Protein AF-A0A923Y318-F1 (afdb_monomer_lite)

pLDDT: mean 85.91, std 11.3, range [43.41, 95.62]

Radius of gyration: 17.08 Å; chains: 1; bounding box: 36×24×46 Å

Secondary structure (DSSP, 8-state):
---STTPPPTT----HHHHHHHH-TT-HHHHHH-GGGTTS-HHHHT-GGGS-HHHHHHTT--BTTTBPPPSS-HHHHHHHHHHHHHHHHH--

Foldseek 3Di:
DQDDDPRDDQLPDDDQLVVCCVPPQQCPVVCVVLVLLVQAGSVCSSPVVPDDPVRCVRSVHDEPPSHDHPPDDSVVVSVVSCVVVVVVVVVD

Sequence (92 aa):
ASTGCDAQPWFRIFNPITQSRKFDPAGQFIRRYLPQLAALPDPVIHAPWLATPVDLLAAGVTLGRDYPLPVVDHDDARKRTLERFAVVKAEA

Structure (mmCIF, N/CA/C/O backbone):
data_AF-A0A923Y318-F1
#
_entry.id   AF-A0A923Y318-F1
#
loop_
_atom_site.group_PDB
_atom_site.id
_atom_site.type_symbol
_atom_site.label_atom_id
_atom_site.label_alt_id
_atom_site.label_comp_id
_atom_site.label_asym_id
_atom_site.label_entity_id
_atom_site.label_seq_id
_atom_site.pdbx_PDB_ins_code
_atom_site.Cartn_x
_atom_site.Cartn_y
_atom_site.Cartn_z
_atom_site.occupancy
_atom_site.B_iso_or_equiv
_atom_site.auth_seq_id
_atom_site.auth_comp_id
_atom_site.auth_asym_id
_atom_site.auth_atom_id
_atom_site.pdbx_PDB_model_num
ATOM 1 N N . ALA A 1 1 ? 3.581 -2.030 -20.061 1.00 61.22 1 ALA A N 1
ATOM 2 C CA . ALA A 1 1 ? 4.091 -2.080 -21.444 1.00 61.22 1 ALA A CA 1
ATOM 3 C C . ALA A 1 1 ? 4.974 -0.854 -21.654 1.00 61.22 1 ALA A C 1
ATOM 5 O O . ALA A 1 1 ? 4.480 0.253 -21.505 1.00 61.22 1 ALA A O 1
ATOM 6 N N . SER A 1 2 ? 6.281 -1.057 -21.851 1.00 62.00 2 SER A N 1
ATOM 7 C CA . SER A 1 2 ? 7.318 -0.009 -21.932 1.00 62.00 2 SER A CA 1
ATOM 8 C C . SER A 1 2 ? 7.681 0.264 -23.399 1.00 62.00 2 SER A C 1
ATOM 10 O O . SER A 1 2 ? 8.822 0.066 -23.807 1.00 62.00 2 SER A O 1
ATOM 12 N N . THR A 1 3 ? 6.695 0.627 -24.216 1.00 71.25 3 THR A N 1
ATOM 13 C CA . THR A 1 3 ? 6.855 0.819 -25.667 1.00 71.25 3 THR A CA 1
ATOM 14 C C . THR A 1 3 ? 6.575 2.277 -26.030 1.00 71.25 3 THR A C 1
ATOM 16 O O . THR A 1 3 ? 5.484 2.761 -25.739 1.00 71.25 3 THR A O 1
ATOM 19 N N . GLY A 1 4 ? 7.533 2.968 -26.656 1.00 76.56 4 GLY A N 1
ATOM 20 C CA . GLY A 1 4 ? 7.420 4.381 -27.055 1.00 76.56 4 GLY A CA 1
ATOM 21 C C . GLY A 1 4 ? 8.590 5.245 -26.564 1.00 76.56 4 GLY A C 1
ATOM 22 O O . GLY A 1 4 ? 9.371 4.799 -25.729 1.00 76.56 4 GLY A O 1
ATOM 23 N N . CYS A 1 5 ? 8.704 6.472 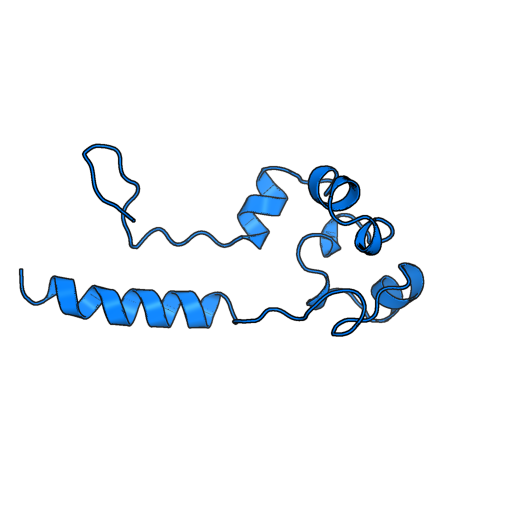-27.087 1.00 72.19 5 CYS A N 1
ATOM 24 C CA . CYS A 1 5 ? 9.809 7.402 -26.791 1.00 72.19 5 CYS A CA 1
ATOM 25 C C . CYS A 1 5 ? 9.850 7.832 -25.309 1.00 72.19 5 CYS A C 1
ATOM 27 O O . CYS A 1 5 ? 10.920 7.905 -24.715 1.00 72.19 5 CYS A O 1
ATOM 29 N N . ASP A 1 6 ? 8.676 8.020 -24.693 1.00 77.56 6 ASP A N 1
ATOM 30 C CA . ASP A 1 6 ? 8.522 8.492 -23.305 1.00 77.56 6 ASP A CA 1
ATOM 31 C C . ASP A 1 6 ? 8.162 7.375 -22.309 1.00 77.56 6 ASP A C 1
ATOM 33 O O . ASP A 1 6 ? 7.756 7.629 -21.170 1.00 77.56 6 ASP A O 1
ATOM 37 N N . ALA A 1 7 ? 8.252 6.110 -22.728 1.00 74.56 7 ALA A N 1
ATOM 38 C CA . ALA A 1 7 ? 7.859 4.998 -21.879 1.00 74.56 7 ALA A CA 1
ATOM 39 C C . ALA A 1 7 ? 8.839 4.828 -20.710 1.00 74.56 7 ALA A C 1
ATOM 41 O O . ALA A 1 7 ? 10.057 4.775 -20.892 1.00 74.56 7 ALA A O 1
ATOM 42 N N . GLN A 1 8 ? 8.310 4.692 -19.489 1.00 74.00 8 GLN A N 1
ATOM 43 C CA . GLN A 1 8 ? 9.164 4.381 -18.348 1.00 74.00 8 GLN A CA 1
ATOM 44 C C . GLN A 1 8 ? 9.798 2.997 -18.520 1.00 74.00 8 GLN A C 1
ATOM 46 O O . GLN A 1 8 ? 9.073 2.053 -18.844 1.00 74.00 8 GLN A O 1
ATOM 51 N N . PRO A 1 9 ? 11.110 2.852 -18.248 1.00 76.00 9 PRO A N 1
ATOM 52 C CA . PRO A 1 9 ? 11.815 1.601 -18.483 1.00 76.00 9 PRO A CA 1
ATOM 53 C C . PRO A 1 9 ? 11.168 0.420 -17.761 1.00 76.00 9 PRO A C 1
ATOM 55 O O . PRO A 1 9 ? 10.800 0.522 -16.591 1.00 76.00 9 PRO A O 1
ATOM 58 N N . TRP A 1 10 ? 11.093 -0.729 -18.431 1.00 69.12 10 TRP A N 1
ATOM 59 C CA . TRP A 1 10 ? 10.435 -1.944 -17.931 1.00 69.12 10 TRP A CA 1
ATOM 60 C C . TRP A 1 10 ? 10.968 -2.454 -16.582 1.00 69.12 10 TRP A C 1
ATOM 62 O O . TRP A 1 10 ? 10.230 -3.083 -15.828 1.00 69.12 10 TRP A O 1
ATOM 72 N N . PHE A 1 11 ? 12.227 -2.170 -16.244 1.00 73.56 11 PHE A N 1
ATOM 73 C CA . PHE A 1 11 ? 12.827 -2.559 -14.963 1.00 73.56 11 PHE A CA 1
ATOM 74 C C . PHE A 1 11 ? 12.398 -1.655 -13.795 1.00 73.56 11 PHE A C 1
ATOM 76 O O . PHE A 1 11 ? 12.698 -1.948 -12.634 1.00 73.56 11 PHE A O 1
ATOM 83 N N . ARG A 1 12 ? 11.695 -0.550 -14.074 1.00 79.75 12 ARG A N 1
ATOM 84 C CA . ARG A 1 12 ? 11.161 0.367 -13.067 1.00 79.75 12 ARG A CA 1
ATOM 85 C C . ARG A 1 12 ? 9.836 -0.165 -12.521 1.00 79.75 12 ARG A C 1
ATOM 87 O O . ARG A 1 12 ? 8.756 0.290 -12.880 1.00 79.75 12 ARG A O 1
ATOM 94 N N . ILE A 1 13 ? 9.941 -1.141 -11.626 1.00 81.81 13 ILE A N 1
ATOM 95 C CA . ILE A 1 13 ? 8.806 -1.732 -10.911 1.00 81.81 13 ILE A CA 1
ATOM 96 C C . ILE A 1 13 ? 8.633 -0.973 -9.594 1.00 81.81 13 ILE A C 1
ATOM 98 O O . ILE A 1 13 ? 9.491 -1.047 -8.714 1.00 81.81 13 ILE A O 1
ATOM 102 N N . PHE A 1 14 ? 7.551 -0.204 -9.474 1.00 84.75 14 PHE A N 1
ATOM 103 C CA . PHE A 1 14 ? 7.249 0.530 -8.248 1.00 84.75 14 PHE A CA 1
ATOM 104 C C . PHE A 1 14 ? 6.534 -0.343 -7.225 1.00 84.75 14 PHE A C 1
ATOM 106 O O . PHE A 1 14 ? 5.646 -1.120 -7.574 1.00 84.75 14 PHE A O 1
ATOM 113 N N . ASN A 1 15 ? 6.855 -0.118 -5.952 1.00 88.44 15 ASN A N 1
ATOM 114 C CA . ASN A 1 15 ? 6.109 -0.704 -4.853 1.00 88.44 15 ASN A CA 1
ATOM 115 C C . ASN A 1 15 ? 4.772 0.047 -4.671 1.00 88.44 15 ASN A C 1
ATOM 117 O O . ASN A 1 15 ? 4.785 1.253 -4.398 1.00 88.44 15 ASN A O 1
ATOM 121 N N . PRO A 1 16 ? 3.616 -0.629 -4.810 1.00 87.81 16 PRO A N 1
ATOM 122 C CA . PRO A 1 16 ? 2.307 0.014 -4.716 1.00 87.81 16 PRO A CA 1
ATOM 123 C C . PRO A 1 16 ? 2.053 0.638 -3.337 1.00 87.81 16 PRO A C 1
ATOM 125 O O . PRO A 1 16 ? 1.410 1.681 -3.259 1.00 87.81 16 PRO A O 1
ATOM 128 N N . ILE A 1 17 ? 2.622 0.077 -2.264 1.00 90.31 17 ILE A N 1
ATOM 129 C CA . ILE A 1 17 ? 2.488 0.602 -0.898 1.00 90.31 17 ILE A CA 1
ATOM 130 C C . ILE A 1 17 ? 3.211 1.947 -0.782 1.00 90.31 17 ILE A C 1
ATOM 132 O O . ILE A 1 17 ? 2.663 2.912 -0.250 1.00 90.31 17 ILE A O 1
ATOM 136 N N . THR A 1 18 ? 4.438 2.044 -1.308 1.00 90.44 18 THR A N 1
ATOM 137 C CA . THR A 1 18 ? 5.215 3.291 -1.225 1.00 90.44 18 THR A CA 1
ATOM 138 C C . THR A 1 18 ? 4.628 4.381 -2.113 1.00 90.44 18 THR A C 1
ATOM 140 O O . THR A 1 18 ? 4.615 5.543 -1.711 1.00 90.44 18 THR A O 1
ATOM 143 N N . GLN A 1 19 ? 4.087 4.025 -3.284 1.00 92.69 19 GLN A N 1
ATOM 144 C CA . GLN A 1 19 ? 3.357 4.977 -4.124 1.00 92.69 19 GLN A CA 1
ATOM 145 C C . GLN A 1 19 ? 2.073 5.447 -3.442 1.00 92.69 19 GLN A C 1
ATOM 147 O O . GLN A 1 19 ? 1.818 6.646 -3.395 1.00 92.69 19 GLN A O 1
ATOM 152 N N . SER A 1 20 ? 1.300 4.528 -2.863 1.00 92.38 20 SER A N 1
ATOM 153 C CA . SER A 1 20 ? 0.053 4.867 -2.182 1.00 92.38 20 SER A CA 1
ATOM 154 C C . SER A 1 20 ? 0.294 5.833 -1.019 1.00 92.38 20 SER A C 1
ATOM 156 O O . SER A 1 20 ? -0.335 6.883 -0.978 1.00 92.38 20 SER A O 1
ATOM 158 N N . ARG A 1 21 ? 1.297 5.575 -0.168 1.00 92.81 21 ARG A N 1
ATOM 159 C CA . ARG A 1 21 ? 1.695 6.499 0.913 1.00 92.81 21 ARG A CA 1
ATOM 160 C C . ARG A 1 21 ? 2.155 7.866 0.408 1.00 92.81 21 ARG A C 1
ATOM 162 O O . ARG A 1 21 ? 1.947 8.872 1.075 1.00 92.81 21 ARG A O 1
ATOM 169 N N . LYS A 1 22 ? 2.811 7.911 -0.756 1.00 92.56 22 LYS A N 1
ATOM 170 C CA . LYS A 1 22 ? 3.304 9.160 -1.349 1.00 92.56 22 LYS A CA 1
ATOM 171 C C . LYS A 1 22 ? 2.169 10.032 -1.892 1.00 92.56 22 LYS A C 1
ATOM 173 O O . LYS A 1 22 ? 2.245 11.250 -1.767 1.00 92.56 22 LYS A O 1
ATOM 178 N N . PHE A 1 23 ? 1.172 9.428 -2.535 1.00 92.25 23 PHE A N 1
ATOM 179 C CA . PHE A 1 23 ? 0.092 10.155 -3.213 1.00 92.25 23 PHE A CA 1
ATOM 180 C C . PHE A 1 23 ? -1.171 10.326 -2.364 1.00 92.25 23 PHE A C 1
ATOM 182 O O . PHE A 1 23 ? -1.948 11.236 -2.630 1.00 92.25 23 PHE A O 1
ATOM 189 N N . ASP A 1 24 ? -1.369 9.484 -1.352 1.00 93.31 24 ASP A N 1
ATOM 190 C CA . ASP A 1 24 ? -2.535 9.510 -0.471 1.00 93.31 24 ASP A CA 1
ATOM 191 C C . ASP A 1 24 ? -2.131 9.219 0.986 1.00 93.31 24 ASP A C 1
ATOM 193 O O . ASP A 1 24 ? -2.513 8.194 1.534 1.00 93.31 24 ASP A O 1
ATOM 197 N N . PRO A 1 25 ? -1.344 10.082 1.651 1.00 92.12 25 PRO A N 1
ATOM 198 C CA . PRO A 1 25 ? -0.787 9.787 2.977 1.00 92.12 25 PRO A CA 1
ATOM 199 C C . PRO A 1 25 ? -1.837 9.536 4.075 1.00 92.12 25 PRO A C 1
ATOM 201 O O . PRO A 1 25 ? -1.528 8.873 5.060 1.00 92.12 25 PRO A O 1
ATOM 204 N N . ALA A 1 26 ? -3.058 10.058 3.914 1.00 91.31 26 ALA A N 1
ATOM 205 C CA . ALA A 1 26 ? -4.178 9.866 4.843 1.00 91.31 26 ALA A CA 1
ATOM 206 C C . ALA A 1 26 ? -5.148 8.745 4.403 1.00 91.31 26 ALA A C 1
ATOM 208 O O . ALA A 1 26 ? -6.198 8.533 5.015 1.00 91.31 26 ALA A O 1
ATOM 209 N N . GLY A 1 27 ? -4.847 8.052 3.301 1.00 93.38 27 GLY A N 1
ATOM 210 C CA . GLY A 1 27 ? -5.687 6.984 2.769 1.00 93.38 27 GLY A CA 1
ATOM 211 C C . GLY A 1 27 ? -7.085 7.435 2.327 1.00 93.38 27 GLY A C 1
ATOM 212 O O . GLY A 1 27 ? -7.979 6.597 2.246 1.00 93.38 27 GLY A O 1
ATOM 213 N N . GLN A 1 28 ? -7.331 8.725 2.071 1.00 95.00 28 GLN A N 1
ATOM 214 C CA . GLN A 1 28 ? -8.674 9.247 1.775 1.00 95.00 28 GLN A CA 1
ATOM 215 C C . GLN A 1 28 ? -9.266 8.623 0.512 1.00 95.00 28 GLN A C 1
ATOM 217 O O . GLN A 1 28 ? -10.466 8.338 0.458 1.00 95.00 28 GLN A O 1
ATOM 222 N N . PHE A 1 29 ? -8.426 8.383 -0.496 1.00 94.88 29 PHE A N 1
ATOM 223 C CA . PHE A 1 29 ? -8.844 7.701 -1.711 1.00 94.88 29 PHE A CA 1
ATOM 224 C C . PHE A 1 29 ? -9.264 6.267 -1.381 1.00 94.88 29 PHE A C 1
ATOM 226 O O . PHE A 1 29 ? -10.347 5.833 -1.770 1.00 94.88 29 PHE A O 1
ATOM 233 N N . ILE A 1 30 ? -8.456 5.554 -0.592 1.00 94.25 30 ILE A N 1
ATOM 234 C CA . ILE A 1 30 ? -8.765 4.182 -0.173 1.00 94.25 30 ILE A CA 1
ATOM 235 C C . ILE A 1 30 ? -10.068 4.143 0.633 1.00 94.25 30 ILE A C 1
ATOM 237 O O . ILE A 1 30 ? -10.945 3.353 0.306 1.00 94.25 30 ILE A O 1
ATOM 241 N N . ARG A 1 31 ? -10.255 5.033 1.613 1.00 94.81 31 ARG A N 1
ATOM 242 C CA . ARG A 1 31 ? -11.481 5.103 2.433 1.00 94.81 31 ARG A CA 1
ATOM 243 C C . ARG A 1 31 ? -12.734 5.357 1.594 1.00 94.81 31 ARG A C 1
ATOM 245 O O . ARG A 1 31 ? -13.795 4.822 1.901 1.00 94.81 31 ARG A O 1
ATOM 252 N N . ARG A 1 32 ? -12.619 6.165 0.535 1.00 95.62 32 ARG A N 1
ATOM 253 C CA . ARG A 1 32 ? -13.737 6.487 -0.362 1.00 95.62 32 ARG A CA 1
ATOM 254 C C . ARG A 1 32 ? -14.171 5.296 -1.212 1.00 95.62 32 ARG A C 1
ATOM 256 O O . ARG A 1 32 ? -15.367 5.106 -1.407 1.00 95.62 32 ARG A O 1
ATOM 263 N N . TYR A 1 33 ? -13.217 4.543 -1.756 1.00 95.56 33 TYR A N 1
ATOM 264 C CA . TYR A 1 33 ? -13.507 3.463 -2.709 1.00 95.56 33 TYR A CA 1
ATOM 265 C C . TYR A 1 33 ? -13.564 2.073 -2.066 1.00 95.56 33 TYR A C 1
ATOM 267 O O . TYR A 1 33 ? -14.165 1.167 -2.638 1.00 95.56 33 TYR A O 1
ATOM 275 N N . LEU A 1 34 ? -12.981 1.908 -0.880 1.00 93.56 34 LEU A N 1
ATOM 276 C CA . LEU A 1 34 ? -12.988 0.687 -0.079 1.00 93.56 34 LEU A CA 1
ATOM 277 C C . LEU A 1 34 ? -13.524 1.007 1.327 1.00 93.56 34 LEU A C 1
ATOM 279 O O . LEU A 1 34 ? -12.752 1.065 2.290 1.00 93.56 34 LEU A O 1
ATOM 283 N N . PRO A 1 35 ? -14.846 1.231 1.468 1.00 93.44 35 PRO A N 1
ATOM 284 C CA . PRO A 1 35 ? -15.452 1.628 2.738 1.00 93.44 35 PRO A CA 1
ATOM 285 C C . PRO A 1 35 ? -15.254 0.588 3.847 1.00 93.44 35 PRO A C 1
ATOM 287 O O . PRO A 1 35 ? -15.203 0.951 5.018 1.00 93.44 35 PRO A O 1
ATOM 290 N N . GLN A 1 36 ? -15.061 -0.688 3.500 1.00 91.81 36 GLN A N 1
ATOM 291 C CA . GLN A 1 36 ? -14.738 -1.739 4.465 1.00 91.81 36 GLN A CA 1
ATOM 292 C C . GLN A 1 36 ? -13.396 -1.512 5.178 1.00 91.81 36 GLN A C 1
ATOM 294 O O . GLN A 1 36 ? -13.203 -2.004 6.279 1.00 91.81 36 GLN A O 1
ATOM 299 N N . LEU A 1 37 ? -12.475 -0.744 4.587 1.00 93.31 37 LEU A N 1
ATOM 300 C CA . LEU A 1 37 ? -11.195 -0.383 5.202 1.00 93.31 37 LEU A CA 1
ATOM 301 C C . LEU A 1 37 ? -11.241 0.988 5.891 1.00 93.31 37 LEU A C 1
ATOM 303 O O . LEU A 1 37 ? -10.240 1.428 6.454 1.00 93.31 37 LEU A O 1
ATOM 307 N N . ALA A 1 38 ? -12.381 1.686 5.858 1.00 93.81 38 ALA A N 1
ATOM 308 C CA . ALA A 1 38 ? -12.462 3.081 6.275 1.00 93.81 38 ALA A CA 1
ATOM 309 C C . ALA A 1 38 ? -12.304 3.307 7.783 1.00 93.81 38 ALA A C 1
ATOM 311 O O . ALA A 1 38 ? -12.106 4.449 8.190 1.00 93.81 38 ALA A O 1
ATOM 312 N N . ALA A 1 39 ? -12.356 2.254 8.597 1.00 93.88 39 ALA A N 1
ATOM 313 C CA . ALA A 1 39 ? -12.091 2.318 10.031 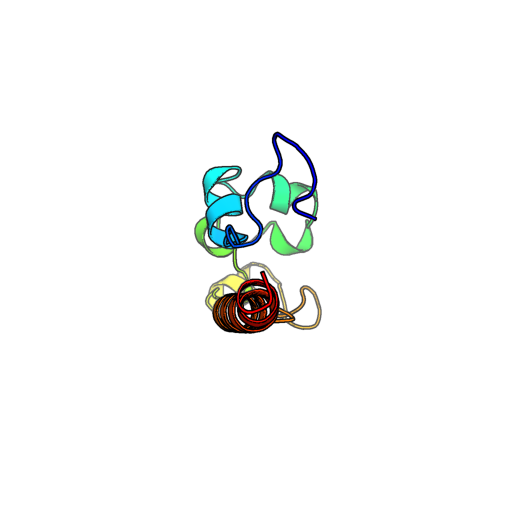1.00 93.88 39 ALA A CA 1
ATOM 314 C C . ALA A 1 39 ? -10.617 2.046 10.393 1.00 93.88 39 ALA A C 1
ATOM 316 O O . ALA A 1 39 ? -10.224 2.255 11.538 1.00 93.88 39 ALA A O 1
ATOM 317 N N . LEU A 1 40 ? -9.780 1.616 9.438 1.00 93.56 40 LEU A N 1
ATOM 318 C CA . LEU A 1 40 ? -8.363 1.363 9.705 1.00 93.56 40 LEU A CA 1
ATOM 319 C C . LEU A 1 40 ? -7.590 2.669 9.941 1.00 93.56 40 LEU A C 1
ATOM 321 O O . LEU A 1 40 ? -7.884 3.668 9.284 1.00 93.56 40 LEU A O 1
ATOM 325 N N . PRO A 1 41 ? -6.566 2.685 10.809 1.00 91.75 41 PRO A N 1
ATOM 326 C CA . PRO A 1 41 ? -5.654 3.821 10.938 1.00 91.75 41 PRO A CA 1
ATOM 327 C C . PRO A 1 41 ? -4.877 4.127 9.642 1.00 91.75 41 PRO A C 1
ATOM 329 O O . PRO A 1 41 ? -4.514 3.222 8.887 1.00 91.75 41 PRO A O 1
ATOM 332 N N . ASP A 1 42 ? -4.543 5.402 9.418 1.00 91.50 42 ASP A N 1
ATOM 333 C CA . ASP A 1 42 ? -3.748 5.885 8.272 1.00 91.50 42 ASP A CA 1
ATOM 334 C C . ASP A 1 42 ? -2.453 5.088 7.991 1.00 91.50 42 ASP A C 1
ATOM 336 O O . ASP A 1 42 ? -2.203 4.736 6.838 1.00 91.50 42 ASP A O 1
ATOM 340 N N . PRO A 1 43 ? -1.609 4.728 8.980 1.00 88.00 43 PRO A N 1
ATOM 341 C CA . PRO A 1 43 ? -0.356 4.029 8.677 1.00 88.00 43 PRO A CA 1
ATOM 342 C C . PRO A 1 43 ? -0.551 2.615 8.102 1.00 88.00 43 PRO A C 1
ATOM 344 O O . PRO A 1 43 ? 0.328 2.122 7.378 1.00 88.00 43 PRO A O 1
ATOM 347 N N . VAL A 1 44 ? -1.686 1.974 8.408 1.00 92.31 44 VAL A N 1
ATOM 348 C CA 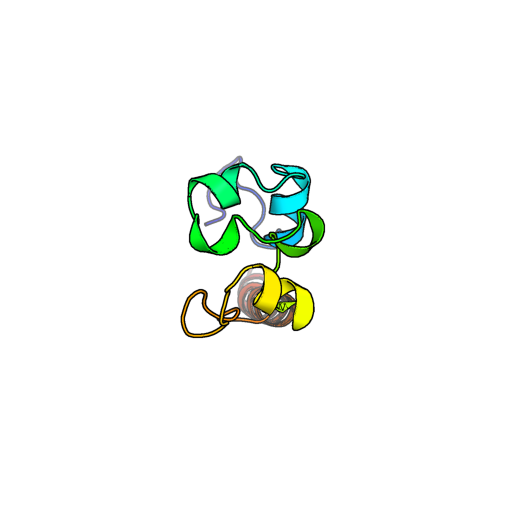. VAL A 1 44 ? -1.965 0.567 8.076 1.00 92.31 44 VAL A CA 1
ATOM 349 C C . VAL A 1 44 ? -2.956 0.397 6.925 1.00 92.31 44 VAL A C 1
ATOM 351 O O . VAL A 1 44 ? -2.973 -0.660 6.301 1.00 92.31 44 VAL A O 1
ATOM 354 N N . ILE A 1 45 ? -3.718 1.434 6.558 1.00 94.44 45 ILE A N 1
ATOM 355 C CA . ILE A 1 45 ? -4.691 1.369 5.452 1.00 94.44 45 ILE A CA 1
ATOM 356 C C . ILE A 1 45 ? -4.044 1.043 4.092 1.00 94.44 45 ILE A C 1
ATOM 358 O O . ILE A 1 45 ? -4.667 0.424 3.233 1.00 94.44 45 ILE A O 1
ATOM 362 N N . HIS A 1 46 ? -2.766 1.391 3.916 1.00 94.31 46 HIS A N 1
ATOM 363 C CA . HIS A 1 46 ? -1.982 1.086 2.712 1.00 94.31 46 HIS A CA 1
ATOM 364 C C . HIS A 1 46 ? -1.509 -0.370 2.618 1.00 94.31 46 HIS A C 1
ATOM 366 O O . HIS A 1 46 ? -1.109 -0.815 1.542 1.00 94.31 46 HIS A O 1
ATOM 372 N N . ALA A 1 47 ? -1.505 -1.095 3.738 1.00 93.56 47 ALA A N 1
ATOM 373 C CA . ALA A 1 47 ? -1.135 -2.504 3.807 1.00 93.56 47 ALA A CA 1
ATOM 374 C C . ALA A 1 47 ? -1.895 -3.199 4.956 1.00 93.56 47 ALA A C 1
ATOM 376 O O . ALA A 1 47 ? -1.288 -3.520 5.980 1.00 93.56 47 ALA A O 1
ATOM 377 N N . PRO A 1 48 ? -3.212 -3.454 4.805 1.00 92.75 48 PRO A N 1
ATOM 378 C CA . PRO A 1 48 ? -4.045 -4.018 5.874 1.00 92.75 48 PRO A CA 1
ATOM 379 C C . PRO A 1 48 ? -3.561 -5.379 6.389 1.00 92.75 48 PRO A C 1
ATOM 381 O O . PRO A 1 48 ? -3.755 -5.709 7.550 1.00 92.75 48 PRO A O 1
ATOM 384 N N . TRP A 1 49 ? -2.882 -6.163 5.549 1.00 91.81 49 TRP A N 1
ATOM 385 C CA . TRP A 1 49 ? -2.295 -7.456 5.927 1.00 91.81 49 TRP A CA 1
ATOM 386 C C . TRP A 1 49 ? -1.086 -7.357 6.865 1.00 91.81 49 TRP A C 1
ATOM 388 O O . TRP A 1 49 ? -0.678 -8.369 7.425 1.00 91.81 49 TRP A O 1
ATOM 398 N N . LEU A 1 50 ? -0.512 -6.164 7.037 1.00 91.31 50 LEU A N 1
ATOM 399 C CA . LEU A 1 50 ? 0.539 -5.888 8.022 1.00 91.31 50 LEU A CA 1
ATOM 400 C C . LEU A 1 50 ? -0.017 -5.244 9.302 1.00 91.31 50 LEU A C 1
ATOM 402 O O . LEU A 1 50 ? 0.754 -4.956 10.216 1.00 91.31 50 LEU A O 1
ATOM 406 N N . ALA A 1 51 ? -1.325 -4.971 9.359 1.00 92.12 51 ALA A N 1
ATOM 407 C CA . ALA A 1 51 ? -1.963 -4.383 10.528 1.00 92.12 51 ALA A CA 1
ATOM 408 C C . ALA A 1 51 ? -1.958 -5.367 11.704 1.00 92.12 51 ALA A C 1
ATOM 410 O O . ALA A 1 51 ? -1.957 -6.588 11.521 1.00 92.12 51 ALA A O 1
ATOM 411 N N . THR A 1 52 ? -1.981 -4.838 12.929 1.00 92.88 52 THR A N 1
ATOM 412 C CA . THR A 1 52 ? -2.085 -5.704 14.102 1.00 92.88 52 THR A CA 1
ATOM 413 C C . THR A 1 52 ? -3.474 -6.356 14.153 1.00 92.88 52 THR A C 1
ATOM 415 O O . THR A 1 52 ? -4.451 -5.771 13.673 1.00 92.88 52 THR A O 1
ATOM 418 N N . PRO A 1 53 ? -3.618 -7.541 14.776 1.00 91.06 53 PRO A N 1
ATOM 419 C CA . PRO A 1 53 ? -4.932 -8.157 14.964 1.00 91.06 53 PRO A CA 1
ATOM 420 C C . PRO A 1 53 ? -5.927 -7.249 15.701 1.00 91.06 53 PRO A C 1
ATOM 422 O O . PRO A 1 53 ? -7.127 -7.326 15.453 1.00 91.06 53 PRO A O 1
ATOM 425 N N . VAL A 1 54 ? -5.430 -6.372 16.581 1.00 92.62 54 VAL A N 1
ATOM 426 C CA . VAL A 1 54 ? -6.244 -5.402 17.324 1.00 92.62 54 VAL A CA 1
ATOM 427 C C . VAL A 1 54 ? -6.803 -4.329 16.392 1.00 92.62 54 VAL A C 1
ATOM 429 O O . VAL A 1 54 ? -7.993 -4.041 16.466 1.00 92.62 54 VAL A O 1
ATOM 432 N N . ASP A 1 55 ? -5.987 -3.787 15.483 1.00 92.81 55 ASP A N 1
ATOM 433 C CA . ASP A 1 55 ? -6.435 -2.781 14.510 1.00 92.81 55 ASP A CA 1
ATOM 434 C C . ASP A 1 55 ? -7.481 -3.356 13.548 1.00 92.81 55 ASP A C 1
ATOM 436 O O . ASP A 1 55 ? -8.487 -2.710 13.256 1.00 92.81 55 ASP A O 1
ATOM 440 N N . LEU A 1 56 ? -7.265 -4.590 13.078 1.00 92.62 56 LEU A N 1
ATOM 441 C CA . LEU A 1 56 ? -8.204 -5.296 12.203 1.00 92.62 56 LEU A CA 1
ATOM 442 C C . LEU A 1 56 ? -9.535 -5.565 12.907 1.00 92.62 56 LEU A C 1
ATOM 444 O O . LEU A 1 56 ? -10.595 -5.325 12.330 1.00 92.62 56 LEU A O 1
ATOM 448 N N . LEU A 1 57 ? -9.485 -6.010 14.167 1.00 92.25 57 LEU A N 1
ATOM 449 C CA . LEU A 1 57 ? -10.678 -6.246 14.975 1.00 92.25 57 LEU A CA 1
ATOM 450 C C . LEU A 1 57 ? -11.439 -4.944 15.248 1.00 92.25 57 LEU A C 1
ATOM 452 O O . LEU A 1 57 ? -12.655 -4.908 15.085 1.00 92.25 57 LEU A O 1
ATOM 456 N N . ALA A 1 58 ? -10.732 -3.873 15.619 1.00 92.75 58 ALA A N 1
ATOM 457 C CA . ALA A 1 58 ? -11.323 -2.559 15.864 1.00 92.75 58 ALA A CA 1
ATOM 458 C C . ALA A 1 58 ? -11.967 -1.969 14.599 1.00 92.75 58 ALA A C 1
ATOM 460 O O . ALA A 1 58 ? -13.004 -1.314 14.684 1.00 92.75 58 ALA A O 1
ATOM 461 N N . ALA A 1 59 ? -11.384 -2.237 13.429 1.00 92.56 59 ALA A N 1
ATOM 462 C CA . ALA A 1 59 ? -11.937 -1.840 12.140 1.00 92.56 59 ALA A CA 1
ATOM 463 C C . ALA A 1 59 ? -13.026 -2.790 11.608 1.00 92.56 59 ALA A C 1
ATOM 465 O O . ALA A 1 59 ? -13.649 -2.481 10.594 1.00 92.56 59 ALA A O 1
ATOM 466 N N . GLY A 1 60 ? -13.259 -3.936 12.259 1.00 93.56 60 GLY A N 1
ATOM 467 C CA . GLY A 1 60 ? -14.217 -4.946 11.806 1.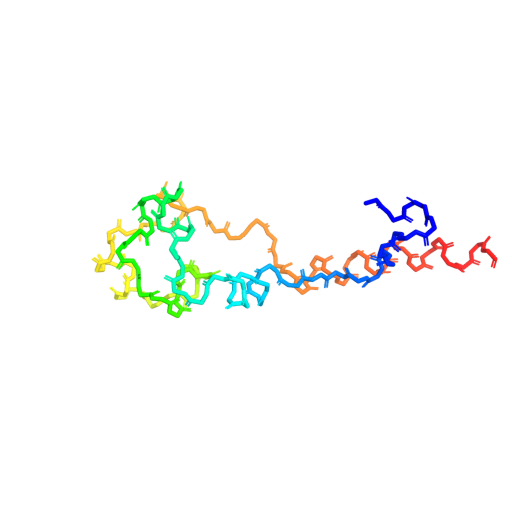00 93.56 60 GLY A CA 1
ATOM 468 C C . GLY A 1 60 ? -13.816 -5.640 10.499 1.00 93.56 60 GLY A C 1
ATOM 469 O O . GLY A 1 60 ? -14.690 -6.075 9.754 1.00 93.56 60 GLY A O 1
ATOM 470 N N . VAL A 1 61 ? -12.516 -5.728 10.199 1.00 94.00 61 VAL A N 1
ATOM 471 C CA . VAL A 1 61 ? -11.991 -6.288 8.946 1.00 94.00 61 VAL A CA 1
ATOM 472 C C . VAL A 1 61 ? -11.430 -7.685 9.173 1.00 94.00 61 VAL A C 1
ATOM 474 O O . VAL A 1 61 ? -10.445 -7.862 9.888 1.00 94.00 61 VAL A O 1
ATOM 477 N N . THR A 1 62 ? -11.986 -8.678 8.481 1.00 93.38 62 THR A N 1
ATOM 478 C CA . THR A 1 62 ? -11.428 -10.033 8.423 1.00 93.38 62 THR A CA 1
ATOM 479 C C . THR A 1 62 ? -10.696 -10.247 7.102 1.00 93.38 62 THR A C 1
ATOM 481 O O . THR A 1 62 ? -11.307 -10.302 6.029 1.00 93.38 62 THR A O 1
ATOM 484 N N . LEU A 1 63 ? -9.374 -10.415 7.166 1.00 92.31 63 LEU A N 1
ATOM 485 C CA . LEU A 1 63 ? -8.574 -10.726 5.982 1.00 92.31 63 LEU A CA 1
ATOM 486 C C . LEU A 1 63 ? -8.966 -12.096 5.403 1.00 92.31 63 LEU A C 1
ATOM 488 O O . LEU A 1 63 ? -9.167 -13.060 6.136 1.00 92.31 63 LEU A O 1
ATOM 492 N N . GLY A 1 64 ? -9.098 -12.174 4.081 1.00 90.31 64 GLY A N 1
ATOM 493 C CA . GLY A 1 64 ? -9.589 -13.347 3.352 1.00 90.31 64 GLY A CA 1
ATOM 494 C C . GLY A 1 64 ? -11.115 -13.434 3.222 1.00 90.31 64 GLY A C 1
ATOM 495 O O . GLY A 1 64 ? -11.592 -14.209 2.397 1.00 90.31 64 GLY A O 1
ATOM 496 N N . ARG A 1 65 ? -11.875 -12.623 3.970 1.00 91.88 65 ARG A N 1
ATOM 497 C CA . ARG A 1 65 ? -13.341 -12.537 3.865 1.00 91.88 65 ARG A CA 1
ATOM 498 C C . ARG A 1 65 ? -13.797 -11.156 3.403 1.00 91.88 65 ARG A C 1
ATOM 500 O O . ARG A 1 65 ? -14.426 -11.050 2.357 1.00 91.88 65 ARG A O 1
ATOM 507 N N . ASP A 1 66 ? -13.460 -10.120 4.167 1.00 91.75 66 ASP A N 1
ATOM 508 C CA . ASP A 1 66 ? -13.881 -8.735 3.909 1.00 91.75 66 ASP A CA 1
ATOM 509 C C . ASP A 1 66 ? -12.872 -7.999 3.014 1.00 91.75 66 ASP A C 1
ATOM 511 O O . ASP A 1 66 ? -13.230 -7.129 2.217 1.00 91.75 66 ASP A O 1
ATOM 515 N N . TYR A 1 67 ? -11.594 -8.376 3.115 1.00 92.69 67 TYR A N 1
ATOM 516 C CA . TYR A 1 67 ? -10.527 -7.887 2.248 1.00 92.69 67 TYR A CA 1
ATOM 517 C C . TYR A 1 67 ? -9.491 -8.989 1.986 1.00 92.69 67 TYR A C 1
ATOM 519 O O . TYR A 1 67 ? -9.083 -9.659 2.933 1.00 92.69 67 TYR A O 1
ATOM 527 N N . PRO A 1 68 ? -9.054 -9.228 0.739 1.00 93.12 68 PRO A N 1
ATOM 528 C CA . PRO A 1 68 ? -8.146 -10.329 0.435 1.00 93.12 68 PRO A CA 1
ATOM 529 C C . PRO A 1 68 ? -6.729 -10.086 0.971 1.00 93.12 68 PRO A C 1
ATOM 531 O O . PRO A 1 68 ? -6.282 -8.952 1.151 1.00 93.12 68 PRO A O 1
ATOM 534 N N . LEU A 1 69 ? -5.997 -11.180 1.175 1.00 92.50 69 LEU A N 1
ATOM 535 C CA . LEU A 1 69 ? -4.547 -11.131 1.354 1.00 92.50 69 LEU A CA 1
ATOM 536 C C . LEU A 1 69 ? -3.861 -10.769 0.023 1.00 92.50 69 LEU A C 1
ATOM 538 O O . LEU A 1 69 ? -4.439 -11.001 -1.046 1.00 92.50 69 LEU A O 1
ATOM 542 N N . PRO A 1 70 ? -2.630 -10.227 0.056 1.00 91.62 70 PRO A N 1
ATOM 543 C CA . PRO A 1 70 ? -1.837 -10.031 -1.150 1.00 91.62 70 PRO A CA 1
ATOM 544 C C . PRO A 1 70 ? -1.743 -11.321 -1.957 1.00 91.62 70 PRO A C 1
ATOM 546 O O . PRO A 1 70 ? -1.350 -12.364 -1.440 1.00 91.62 70 PRO A O 1
ATOM 549 N N . VAL A 1 71 ? -2.090 -11.239 -3.240 1.00 90.38 71 VAL A N 1
ATOM 550 C CA . VAL A 1 71 ? -2.033 -12.393 -4.152 1.00 90.38 71 VAL A CA 1
ATOM 551 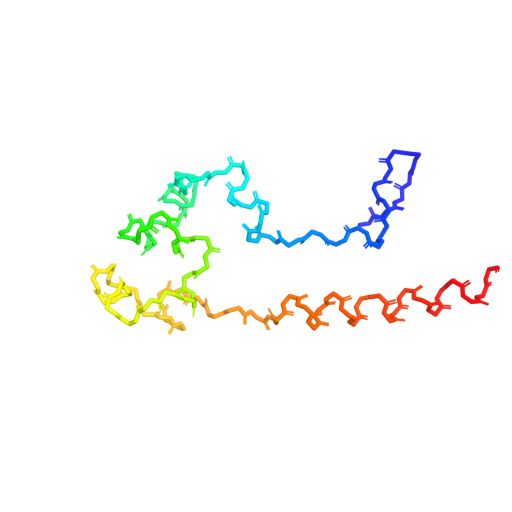C C . VAL A 1 71 ? -0.586 -12.819 -4.409 1.00 90.38 71 VAL A C 1
ATOM 553 O O . VAL A 1 71 ? -0.307 -13.991 -4.646 1.00 90.38 71 VAL A O 1
ATOM 556 N N . VAL A 1 72 ? 0.338 -11.858 -4.378 1.00 89.25 72 VAL A N 1
ATOM 557 C CA . VAL A 1 72 ? 1.771 -12.075 -4.560 1.00 89.25 72 VAL A CA 1
ATOM 558 C C . VAL A 1 72 ? 2.549 -11.229 -3.566 1.00 89.25 72 VAL A C 1
ATOM 560 O O . VAL A 1 72 ? 2.156 -10.098 -3.267 1.00 89.25 72 VAL A O 1
ATOM 563 N N . ASP A 1 73 ? 3.679 -11.757 -3.111 1.00 88.06 73 ASP A N 1
ATOM 564 C CA . ASP A 1 73 ? 4.698 -10.940 -2.469 1.00 88.06 73 ASP A CA 1
ATOM 565 C C . ASP A 1 73 ? 5.359 -10.032 -3.522 1.00 88.06 73 ASP A C 1
ATOM 567 O O . ASP A 1 73 ? 5.700 -10.471 -4.628 1.00 88.06 73 ASP A O 1
ATOM 571 N N . HIS A 1 74 ? 5.476 -8.738 -3.215 1.00 84.94 74 HIS A N 1
ATOM 572 C CA . HIS A 1 74 ? 5.968 -7.757 -4.179 1.00 84.94 74 HIS A CA 1
ATOM 573 C C . HIS A 1 74 ? 7.457 -7.941 -4.493 1.00 84.94 74 HIS A C 1
ATOM 575 O O . HIS A 1 74 ? 7.856 -7.744 -5.644 1.00 84.94 74 HIS A O 1
ATOM 581 N N . ASP A 1 75 ? 8.264 -8.337 -3.511 1.00 84.69 75 ASP A N 1
ATOM 582 C CA . ASP A 1 75 ? 9.701 -8.522 -3.692 1.00 84.69 75 ASP A CA 1
ATOM 583 C C . ASP A 1 75 ? 9.970 -9.761 -4.552 1.00 84.69 75 ASP A C 1
ATOM 585 O O . ASP A 1 75 ? 10.744 -9.693 -5.516 1.00 84.69 75 ASP A O 1
ATOM 589 N N . ASP A 1 76 ? 9.231 -10.847 -4.312 1.00 87.75 76 ASP A N 1
ATOM 590 C CA . ASP A 1 76 ? 9.282 -12.047 -5.153 1.00 87.75 76 ASP A CA 1
ATOM 591 C C . ASP A 1 76 ? 8.783 -11.774 -6.577 1.00 87.75 76 ASP A C 1
ATOM 593 O O . ASP A 1 76 ? 9.402 -12.191 -7.563 1.00 87.75 76 ASP A O 1
ATOM 597 N N . ALA A 1 77 ? 7.674 -11.041 -6.721 1.00 86.62 77 ALA A N 1
ATOM 598 C CA . ALA A 1 77 ? 7.136 -10.668 -8.028 1.00 86.62 77 ALA A CA 1
ATOM 599 C C . ALA A 1 77 ? 8.120 -9.789 -8.815 1.00 86.62 77 ALA A C 1
ATOM 601 O O . ALA A 1 77 ? 8.314 -9.988 -10.022 1.00 86.62 77 ALA A O 1
ATOM 602 N N . ARG A 1 78 ? 8.785 -8.848 -8.135 1.00 85.94 78 ARG A N 1
ATOM 603 C CA . ARG A 1 78 ? 9.825 -8.001 -8.719 1.00 85.94 78 ARG A CA 1
ATOM 604 C C . ARG A 1 78 ? 11.007 -8.841 -9.191 1.00 85.94 78 ARG A C 1
ATOM 606 O O . ARG A 1 78 ? 11.419 -8.688 -10.340 1.00 85.94 78 ARG A O 1
ATOM 613 N N . LYS A 1 79 ? 11.520 -9.745 -8.351 1.00 86.44 79 LYS A N 1
ATOM 614 C CA . LYS A 1 79 ? 12.638 -10.635 -8.696 1.00 86.44 79 LYS A CA 1
ATOM 615 C C . LYS A 1 79 ? 12.317 -11.492 -9.922 1.00 86.44 79 LYS A C 1
ATOM 617 O O . LYS A 1 79 ? 13.052 -11.440 -10.905 1.00 86.44 79 LYS A O 1
ATOM 622 N N . ARG A 1 80 ? 11.164 -12.170 -9.921 1.00 86.25 80 ARG A N 1
ATOM 623 C CA . ARG A 1 80 ? 10.697 -12.996 -11.051 1.00 86.25 80 ARG A CA 1
ATOM 624 C C . ARG A 1 80 ? 10.555 -12.196 -12.344 1.00 86.25 80 ARG A C 1
ATOM 626 O O . ARG A 1 80 ? 10.820 -12.712 -13.427 1.00 86.25 80 ARG A O 1
ATOM 633 N N . THR A 1 81 ? 10.111 -10.944 -12.250 1.00 83.50 81 THR A N 1
ATOM 634 C CA . THR A 1 81 ? 9.988 -10.066 -13.421 1.00 83.50 81 THR A CA 1
ATOM 635 C C . THR A 1 81 ? 11.366 -9.693 -13.963 1.00 83.50 81 THR A C 1
ATOM 637 O O . THR A 1 81 ? 11.596 -9.811 -15.163 1.00 83.50 81 THR A O 1
ATOM 640 N N . LEU A 1 82 ? 12.307 -9.308 -13.098 1.00 82.44 82 LEU A N 1
ATOM 641 C CA . LEU A 1 82 ? 13.672 -8.982 -13.519 1.00 82.44 82 LEU A CA 1
ATOM 642 C C . LEU A 1 82 ? 14.383 -10.184 -14.155 1.00 82.44 82 LEU A C 1
ATOM 644 O O . LEU A 1 82 ? 15.016 -10.019 -15.192 1.00 82.44 82 LEU A O 1
ATOM 648 N N . GLU A 1 83 ? 14.225 -11.384 -13.592 1.00 84.69 83 GLU A N 1
ATOM 649 C CA . GLU A 1 83 ? 14.771 -12.627 -14.158 1.00 84.69 83 GLU A CA 1
ATOM 650 C C . GLU A 1 83 ? 14.219 -12.908 -15.560 1.00 84.69 83 GLU A C 1
ATOM 652 O O . GLU A 1 83 ? 14.982 -13.168 -16.486 1.00 84.69 83 GLU A O 1
ATOM 657 N N . ARG A 1 84 ? 12.899 -12.790 -15.753 1.00 81.88 84 ARG A N 1
ATOM 658 C CA . ARG A 1 84 ? 12.255 -13.032 -17.056 1.00 81.88 84 ARG A CA 1
ATOM 659 C C . ARG A 1 84 ? 12.714 -12.060 -18.140 1.00 81.88 84 ARG A C 1
ATOM 661 O O . ARG A 1 84 ? 12.930 -12.472 -19.273 1.00 81.88 84 ARG A O 1
ATOM 668 N N . PHE A 1 85 ? 12.860 -10.780 -17.807 1.00 75.25 85 PHE A N 1
ATOM 669 C CA . PHE A 1 85 ? 13.283 -9.765 -18.776 1.00 75.25 85 PHE A CA 1
ATOM 670 C C . PHE A 1 85 ? 14.806 -9.707 -18.971 1.00 75.25 85 PHE A C 1
ATOM 672 O O . PHE A 1 85 ? 15.260 -9.189 -19.990 1.00 75.25 85 PHE A O 1
ATOM 679 N N . ALA A 1 86 ? 15.604 -10.271 -18.056 1.00 75.00 86 ALA A N 1
ATOM 680 C CA . ALA A 1 86 ? 17.047 -10.417 -18.251 1.00 75.00 86 ALA A CA 1
ATOM 681 C C . ALA A 1 86 ? 17.381 -11.330 -19.443 1.00 75.00 86 ALA A C 1
ATOM 683 O O . ALA A 1 86 ? 18.339 -11.052 -20.158 1.00 75.00 86 ALA A O 1
ATOM 684 N N . VAL A 1 87 ? 16.560 -12.356 -19.700 1.00 71.75 87 VAL A N 1
ATOM 685 C CA . VAL A 1 87 ? 16.733 -13.276 -20.841 1.00 71.75 87 VAL A CA 1
ATOM 686 C C . VAL A 1 87 ? 16.629 -12.534 -22.177 1.00 71.75 87 VAL A C 1
ATOM 688 O O . VAL A 1 87 ? 17.459 -12.728 -23.054 1.00 71.75 87 VAL A O 1
ATOM 691 N N . VAL A 1 88 ? 15.688 -11.592 -22.291 1.00 64.06 88 VAL A N 1
ATOM 692 C CA . VAL A 1 88 ? 15.486 -10.774 -23.504 1.00 64.06 88 VAL A CA 1
ATOM 693 C C . VAL A 1 88 ? 16.643 -9.790 -23.737 1.00 64.06 88 VAL A C 1
ATOM 695 O O . VAL A 1 88 ? 16.854 -9.322 -24.849 1.00 64.06 88 VAL A O 1
ATOM 698 N N . LYS A 1 89 ? 17.421 -9.473 -22.694 1.00 56.97 89 LYS A N 1
ATOM 699 C CA . LYS A 1 89 ? 18.592 -8.590 -22.787 1.00 56.97 89 LYS A CA 1
ATOM 700 C C . LYS A 1 89 ? 19.846 -9.313 -23.299 1.00 56.97 89 LYS A C 1
ATOM 702 O O . LYS A 1 89 ? 20.783 -8.641 -23.707 1.00 56.97 89 LYS A O 1
ATOM 707 N N . ALA A 1 90 ? 19.888 -10.646 -23.226 1.00 52.56 90 ALA A N 1
ATOM 708 C CA . ALA A 1 90 ? 21.040 -11.450 -23.642 1.00 52.56 90 ALA A CA 1
ATOM 709 C C . ALA A 1 90 ? 21.033 -11.798 -25.144 1.00 52.56 90 ALA A C 1
ATOM 711 O O . ALA A 1 90 ? 22.062 -12.207 -25.670 1.00 52.56 90 ALA A O 1
ATOM 712 N N . GLU A 1 91 ? 19.897 -11.627 -25.824 1.00 43.41 91 GLU A N 1
ATOM 713 C CA . GLU A 1 91 ? 19.725 -11.902 -27.260 1.00 43.41 91 GLU A CA 1
ATOM 714 C C . GLU A 1 91 ? 19.761 -10.634 -28.141 1.00 43.41 91 GLU A C 1
ATOM 716 O O . GLU A 1 91 ? 19.423 -10.703 -29.322 1.00 43.41 91 GLU A O 1
ATOM 721 N N . ALA A 1 92 ? 20.156 -9.481 -27.582 1.00 43.75 92 ALA 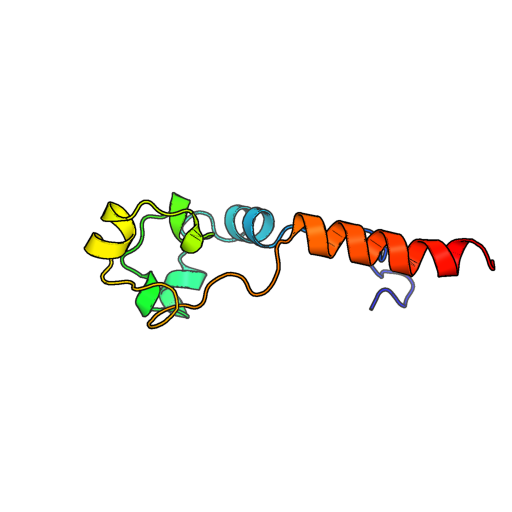A N 1
ATOM 722 C CA . ALA A 1 92 ? 20.271 -8.198 -28.286 1.00 43.75 92 ALA A CA 1
ATOM 723 C C . ALA A 1 92 ? 21.729 -7.759 -28.466 1.00 43.75 92 ALA A C 1
ATOM 725 O O . ALA A 1 92 ? 22.514 -7.916 -27.502 1.00 43.75 92 ALA A O 1
#